Protein AF-A0A941ARY6-F1 (afdb_monomer_lite)

Organism: NCBI:txid2822140

Foldseek 3Di:
DDPDPVVVVVVVVVVVVVCVVVVVVCVVVVNDDLVVVLCVVQNPPGPVSVVVVVVVVVCVVVVVVVVVVVVD

Radius of gyration: 16.75 Å; chains: 1; bounding box: 35×22×42 Å

pLDDT: mean 83.3, std 12.22, range [42.94, 95.19]

Structure (mmCIF, N/CA/C/O backbone):
data_AF-A0A941ARY6-F1
#
_entry.id   AF-A0A941ARY6-F1
#
loop_
_atom_site.group_PDB
_atom_site.id
_atom_site.type_symbol
_atom_site.label_atom_id
_atom_site.label_alt_id
_atom_site.label_comp_id
_atom_site.label_asym_id
_atom_site.label_entity_id
_atom_site.label_seq_id
_atom_site.pdbx_PDB_ins_code
_atom_site.Cartn_x
_atom_site.Cartn_y
_atom_site.Cartn_z
_atom_site.occupancy
_atom_site.B_iso_or_equiv
_atom_site.auth_seq_id
_atom_site.auth_comp_id
_atom_site.auth_asym_id
_atom_site.auth_atom_id
_atom_site.pdbx_PDB_model_num
ATOM 1 N N . MET A 1 1 ? -14.571 -0.490 25.693 1.00 42.94 1 MET A N 1
ATOM 2 C CA . MET A 1 1 ? -15.547 -0.390 24.586 1.00 42.94 1 MET A CA 1
ATOM 3 C C . MET A 1 1 ? -15.867 -1.805 24.114 1.00 42.94 1 MET A C 1
ATOM 5 O O . MET A 1 1 ? -15.049 -2.421 23.446 1.00 42.94 1 MET A O 1
ATOM 9 N N . THR A 1 2 ? -16.980 -2.382 24.569 1.00 46.00 2 THR A N 1
ATOM 10 C CA . THR A 1 2 ? -17.368 -3.775 24.292 1.00 46.00 2 THR A CA 1
ATOM 11 C C . THR A 1 2 ? -17.965 -3.879 22.887 1.00 46.00 2 THR A C 1
ATOM 13 O O . THR A 1 2 ? -19.149 -3.631 22.672 1.00 46.00 2 THR A O 1
ATOM 16 N N . MET A 1 3 ? -17.128 -4.204 21.896 1.00 50.12 3 MET A N 1
ATOM 17 C CA . MET A 1 3 ? -17.565 -4.455 20.518 1.00 50.12 3 MET A CA 1
ATOM 18 C C . MET A 1 3 ? -18.452 -5.709 20.484 1.00 50.12 3 MET A C 1
ATOM 20 O O . MET A 1 3 ? -17.971 -6.840 20.461 1.00 50.12 3 MET A O 1
ATOM 24 N N . LYS A 1 4 ? -19.772 -5.506 20.505 1.00 53.75 4 LYS A N 1
ATOM 25 C CA . LYS A 1 4 ? -20.780 -6.546 20.269 1.00 53.75 4 LYS A CA 1
ATOM 26 C C . LYS A 1 4 ? -20.530 -7.124 18.866 1.00 53.75 4 LYS A C 1
ATOM 28 O O . LYS A 1 4 ? -20.409 -6.359 17.915 1.00 53.75 4 LYS A O 1
ATOM 33 N N . LYS A 1 5 ? -20.439 -8.452 18.744 1.00 57.16 5 LYS A N 1
ATOM 34 C CA . LYS A 1 5 ? -20.066 -9.253 17.551 1.00 57.16 5 LYS A CA 1
ATOM 35 C C . LYS A 1 5 ? -20.610 -8.760 16.187 1.00 57.16 5 LYS A C 1
ATOM 37 O O . LYS A 1 5 ? -19.950 -8.960 15.174 1.00 57.16 5 LYS A O 1
ATOM 42 N N . ASN A 1 6 ? -21.745 -8.055 16.153 1.00 58.12 6 ASN A N 1
ATOM 43 C CA . ASN A 1 6 ? -22.321 -7.448 14.943 1.00 58.12 6 ASN A CA 1
ATOM 44 C C . ASN A 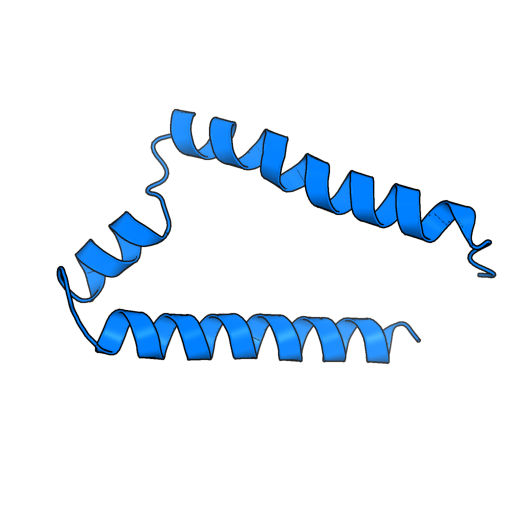1 6 ? -21.540 -6.231 14.397 1.00 58.12 6 ASN A C 1
ATOM 46 O O . ASN A 1 6 ? -21.594 -5.971 13.197 1.00 58.12 6 ASN A O 1
ATOM 50 N N . ASN A 1 7 ? -20.786 -5.502 15.226 1.00 67.88 7 ASN A N 1
ATOM 51 C CA . ASN A 1 7 ? -20.061 -4.301 14.789 1.00 67.88 7 ASN A CA 1
ATOM 52 C C . ASN A 1 7 ? -18.798 -4.616 13.982 1.00 67.88 7 ASN A C 1
ATOM 54 O O . ASN A 1 7 ? -18.402 -3.809 13.150 1.00 67.88 7 ASN A O 1
ATOM 58 N N . LEU A 1 8 ? -18.175 -5.779 14.193 1.00 74.31 8 LEU A N 1
ATOM 59 C CA . LEU A 1 8 ? -16.973 -6.183 13.453 1.00 74.31 8 LEU A CA 1
ATOM 60 C C . LEU A 1 8 ? -17.263 -6.394 11.965 1.00 74.31 8 LEU A C 1
ATOM 62 O O . LEU A 1 8 ? -16.474 -5.977 11.124 1.00 74.31 8 LEU A O 1
ATOM 66 N N . PHE A 1 9 ? -18.415 -6.987 11.644 1.00 78.94 9 PHE A N 1
ATOM 67 C CA . PHE A 1 9 ? -18.821 -7.223 10.260 1.00 78.94 9 PHE A CA 1
ATOM 68 C C . PHE A 1 9 ? -19.151 -5.911 9.539 1.00 78.94 9 PHE A C 1
ATOM 70 O O . PHE A 1 9 ? -18.718 -5.700 8.412 1.00 78.94 9 PHE A O 1
ATOM 77 N N . LEU A 1 10 ? -19.843 -4.991 10.221 1.00 79.62 10 LEU A N 1
ATOM 78 C CA . LEU A 1 10 ? -20.118 -3.642 9.713 1.00 79.62 10 LEU A CA 1
ATOM 79 C C . LEU A 1 10 ? -18.832 -2.831 9.507 1.00 79.62 10 LEU A C 1
ATOM 81 O O . LEU A 1 10 ? -18.696 -2.154 8.493 1.00 79.62 10 LEU A O 1
ATOM 85 N N . LEU A 1 11 ? -17.873 -2.929 10.432 1.00 82.00 11 LEU A N 1
ATOM 86 C CA . LEU A 1 11 ? -16.577 -2.258 10.318 1.00 82.00 11 LEU A CA 1
ATOM 87 C C . LEU A 1 11 ? -15.747 -2.825 9.159 1.00 82.00 11 LEU A C 1
ATOM 89 O O . LEU A 1 11 ? -15.108 -2.069 8.434 1.00 82.00 11 LEU A O 1
ATOM 93 N N . PHE A 1 12 ? -15.781 -4.145 8.966 1.00 81.06 12 PHE A N 1
ATOM 94 C CA . PHE A 1 12 ? -15.137 -4.800 7.832 1.00 81.06 12 PHE A CA 1
ATOM 95 C C . PHE A 1 12 ? -15.759 -4.349 6.508 1.00 81.06 12 PHE A C 1
ATOM 97 O O . PHE A 1 12 ? -15.036 -3.942 5.602 1.00 81.06 12 PHE A O 1
ATOM 104 N N . LEU A 1 13 ? -17.092 -4.333 6.420 1.00 85.31 13 LEU A N 1
ATOM 105 C CA . LEU A 1 13 ? -17.812 -3.899 5.224 1.00 85.31 13 LEU A CA 1
ATOM 106 C C . LEU A 1 13 ? -17.557 -2.418 4.906 1.00 85.31 13 LEU A C 1
ATOM 108 O O . LEU A 1 13 ? -17.340 -2.071 3.748 1.00 85.31 13 LEU A O 1
ATOM 112 N N . ALA A 1 14 ? -17.514 -1.563 5.931 1.00 82.31 14 ALA A N 1
ATOM 113 C CA . ALA A 1 14 ? -17.145 -0.156 5.795 1.00 82.31 14 ALA A CA 1
ATOM 114 C C . ALA A 1 14 ? -15.680 0.016 5.357 1.00 82.31 14 ALA A C 1
ATOM 116 O O . ALA A 1 14 ? -15.375 0.854 4.516 1.00 82.31 14 ALA A O 1
ATOM 117 N N . GLY A 1 15 ? -14.766 -0.800 5.884 1.00 84.06 15 GLY A N 1
ATOM 118 C CA . GLY A 1 15 ? -13.367 -0.806 5.456 1.00 84.06 15 GLY A CA 1
ATOM 119 C C . GLY A 1 15 ? -13.186 -1.241 4.000 1.00 84.06 15 GLY A C 1
ATOM 120 O O . GLY A 1 15 ? -12.285 -0.747 3.332 1.00 84.06 15 GLY A O 1
ATOM 121 N N . LEU A 1 16 ? -14.050 -2.130 3.501 1.00 85.06 16 LEU A N 1
ATOM 122 C CA . LEU A 1 16 ? -14.001 -2.665 2.137 1.00 85.06 16 LEU A CA 1
ATOM 123 C C . LEU A 1 16 ? -14.695 -1.745 1.118 1.00 85.06 16 LEU A C 1
ATOM 125 O O . LEU A 1 16 ? -14.270 -1.666 -0.033 1.00 85.06 16 LEU A O 1
ATOM 129 N N . SER A 1 17 ? -15.724 -1.003 1.535 1.00 86.56 17 SER A 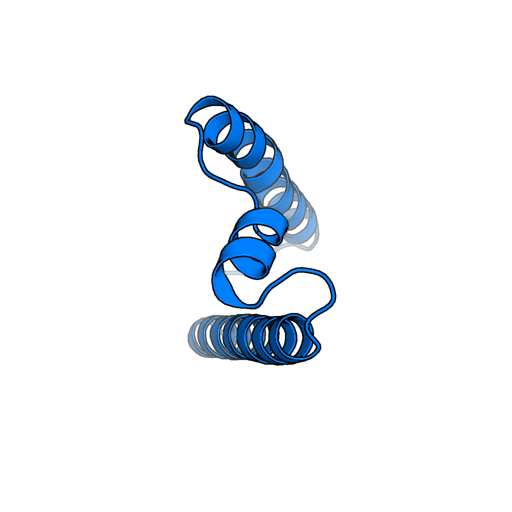N 1
ATOM 130 C CA . SER A 1 17 ? -16.440 -0.059 0.667 1.00 86.56 17 SER A CA 1
ATOM 131 C C . SER A 1 17 ? -15.637 1.206 0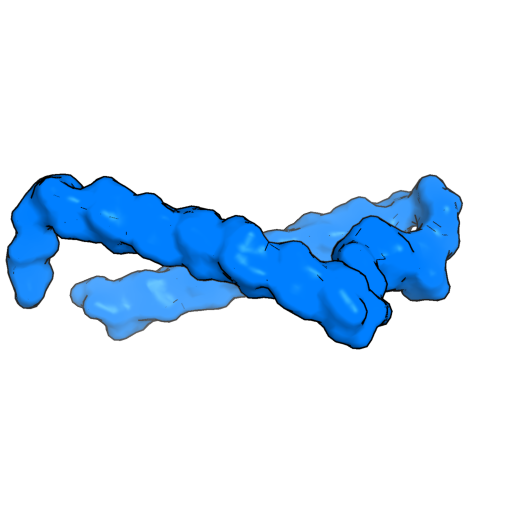.353 1.00 86.56 17 SER A C 1
ATOM 133 O O . SER A 1 17 ? -15.743 1.736 -0.753 1.00 86.56 17 SER A O 1
ATOM 135 N N . ILE A 1 18 ? -14.791 1.663 1.281 1.00 86.62 18 ILE A N 1
ATOM 136 C CA . ILE A 1 18 ? -13.910 2.827 1.099 1.00 86.62 18 ILE A CA 1
ATOM 137 C C . ILE A 1 18 ? -13.003 2.686 -0.139 1.00 86.62 18 ILE A C 1
ATOM 139 O O . ILE A 1 18 ? -13.094 3.537 -1.026 1.00 86.62 18 ILE A O 1
ATOM 143 N N . PRO A 1 19 ? -12.158 1.643 -0.273 1.00 85.12 19 PRO A N 1
ATOM 144 C CA . PRO A 1 19 ? -11.332 1.475 -1.462 1.00 85.12 19 PRO A CA 1
ATOM 145 C C . PRO A 1 19 ? -12.180 1.265 -2.719 1.00 85.12 19 PRO A C 1
ATOM 147 O O . PRO A 1 19 ? -11.782 1.741 -3.776 1.00 85.12 19 PRO A O 1
ATOM 150 N N . LEU A 1 20 ? -13.364 0.647 -2.616 1.00 85.88 20 LEU A N 1
ATOM 151 C CA . LEU A 1 20 ? -14.279 0.471 -3.750 1.00 85.88 20 LEU A CA 1
ATOM 152 C C . LEU A 1 20 ? -14.754 1.802 -4.354 1.00 85.88 20 LEU A C 1
ATOM 154 O O . LEU A 1 20 ? -14.917 1.897 -5.567 1.00 85.88 20 LEU A O 1
ATOM 158 N N . LEU A 1 21 ? -14.969 2.822 -3.520 1.00 87.75 21 LEU A N 1
ATOM 159 C CA . LEU A 1 21 ? -15.360 4.165 -3.961 1.00 87.75 21 LEU A CA 1
ATOM 160 C C . LEU A 1 21 ? -14.150 5.011 -4.373 1.00 87.75 21 LEU A C 1
ATOM 162 O O . LEU A 1 21 ? -14.221 5.782 -5.327 1.00 87.75 21 LEU A O 1
ATOM 166 N N . ILE A 1 22 ? -13.032 4.860 -3.665 1.00 87.94 22 ILE A N 1
ATOM 167 C CA . ILE A 1 22 ? -11.830 5.677 -3.851 1.00 87.94 22 ILE A CA 1
ATOM 168 C C . ILE A 1 22 ? -11.042 5.255 -5.101 1.00 87.94 22 ILE A C 1
ATOM 170 O O . ILE A 1 22 ? -10.630 6.115 -5.874 1.00 87.94 22 ILE A O 1
ATOM 174 N N . LEU A 1 23 ? -10.874 3.954 -5.360 1.00 85.19 23 LEU A N 1
ATOM 175 C CA . LEU A 1 23 ? -10.145 3.438 -6.532 1.00 85.19 23 LEU A CA 1
ATOM 176 C C . LEU A 1 23 ? -10.632 4.003 -7.881 1.00 85.19 23 LEU A C 1
ATOM 178 O O . LEU A 1 23 ? -9.793 4.484 -8.647 1.00 85.19 23 LEU A O 1
ATOM 182 N N . PRO A 1 24 ? -11.939 3.984 -8.213 1.00 86.81 24 PRO A N 1
ATOM 183 C CA . PRO A 1 24 ? -12.411 4.542 -9.477 1.00 86.81 24 PRO A CA 1
ATOM 184 C C . PRO A 1 24 ? -12.210 6.061 -9.559 1.00 86.81 24 PRO A C 1
ATOM 186 O O . PRO A 1 24 ? -11.876 6.556 -10.632 1.00 86.81 24 PRO A O 1
ATOM 189 N N . LEU A 1 25 ? -12.326 6.792 -8.443 1.00 88.12 25 LEU A N 1
ATOM 190 C CA . LEU A 1 25 ? -12.038 8.231 -8.399 1.00 88.12 25 LEU A CA 1
ATOM 191 C C . LEU A 1 25 ? -10.558 8.522 -8.679 1.00 88.12 25 LEU A C 1
ATOM 193 O O . LEU A 1 25 ? -10.252 9.411 -9.471 1.00 88.12 25 LEU A O 1
ATOM 197 N N . LEU A 1 26 ? -9.634 7.748 -8.098 1.00 87.62 26 LEU A N 1
ATOM 198 C CA . LEU A 1 26 ? -8.205 7.873 -8.410 1.00 87.62 26 LEU A CA 1
ATOM 199 C C . LEU A 1 26 ? -7.919 7.578 -9.882 1.00 87.62 26 LEU A C 1
ATOM 201 O O . LEU A 1 26 ? -7.144 8.298 -10.510 1.00 87.62 26 LEU A O 1
ATOM 205 N N . LYS A 1 27 ? -8.578 6.562 -10.448 1.00 85.62 27 LYS A N 1
ATOM 206 C CA . LYS A 1 27 ? -8.444 6.239 -11.871 1.00 85.62 27 LYS A CA 1
ATOM 207 C C . LYS A 1 27 ? -8.935 7.387 -12.761 1.00 85.62 27 LYS A C 1
ATOM 209 O O . LYS A 1 27 ? -8.293 7.689 -13.760 1.00 85.62 27 LYS A O 1
ATOM 214 N N . MET A 1 28 ? -10.035 8.049 -12.392 1.00 88.69 28 MET A N 1
ATOM 215 C CA . MET A 1 28 ? -10.540 9.235 -13.102 1.00 88.69 28 MET A CA 1
ATOM 216 C C . MET A 1 28 ? -9.593 10.436 -13.002 1.00 88.69 28 MET A C 1
ATOM 218 O O . MET A 1 28 ? -9.472 11.192 -13.959 1.00 88.69 28 MET A O 1
ATOM 222 N N . LEU A 1 29 ? -8.891 10.591 -11.877 1.00 90.94 29 LEU A N 1
ATOM 223 C CA . LEU A 1 29 ? -7.869 11.626 -11.677 1.00 90.94 29 LEU A CA 1
ATOM 224 C C . LEU A 1 29 ? -6.543 11.327 -12.400 1.00 90.94 29 LEU A C 1
ATOM 226 O O . LEU A 1 29 ? -5.588 12.085 -12.259 1.00 90.94 29 LEU A O 1
ATOM 230 N N . GLY A 1 30 ? -6.471 10.230 -13.161 1.00 86.75 30 GLY A N 1
ATOM 231 C CA . GLY A 1 30 ? -5.269 9.829 -13.888 1.00 86.75 30 GLY A CA 1
ATOM 232 C C . GLY A 1 30 ? -4.172 9.264 -12.989 1.00 86.75 30 GLY A C 1
ATOM 233 O O . GLY A 1 30 ? -3.026 9.177 -13.423 1.00 86.75 30 GLY A O 1
ATOM 234 N N . VAL A 1 31 ? -4.491 8.879 -11.747 1.00 89.19 31 VAL A N 1
ATOM 235 C CA . VAL A 1 31 ? -3.500 8.258 -10.865 1.00 89.19 31 VAL A CA 1
ATOM 236 C C . VAL A 1 31 ? -3.187 6.854 -11.397 1.00 89.19 31 VAL A C 1
ATOM 238 O O . VAL A 1 31 ? -4.108 6.035 -11.517 1.00 89.19 31 VAL A O 1
ATOM 241 N N . PRO A 1 32 ? -1.915 6.553 -11.718 1.00 87.81 32 PRO A N 1
ATOM 242 C CA . PRO A 1 32 ? -1.534 5.252 -12.243 1.00 87.81 32 PRO A CA 1
ATOM 243 C C . PRO A 1 32 ? -1.795 4.153 -11.213 1.00 87.81 32 PRO A C 1
ATOM 245 O O . PRO A 1 32 ? -1.627 4.326 -10.003 1.00 87.81 32 PRO A O 1
ATOM 248 N N . THR A 1 33 ? -2.226 2.994 -11.702 1.00 87.00 33 THR A N 1
ATOM 249 C CA . THR A 1 33 ? -2.411 1.813 -10.859 1.00 87.00 33 THR A CA 1
ATOM 250 C C . THR A 1 33 ? -1.070 1.268 -10.391 1.00 87.00 33 THR A C 1
ATOM 252 O O . THR A 1 33 ? -0.056 1.439 -11.059 1.00 87.00 33 THR A O 1
ATOM 255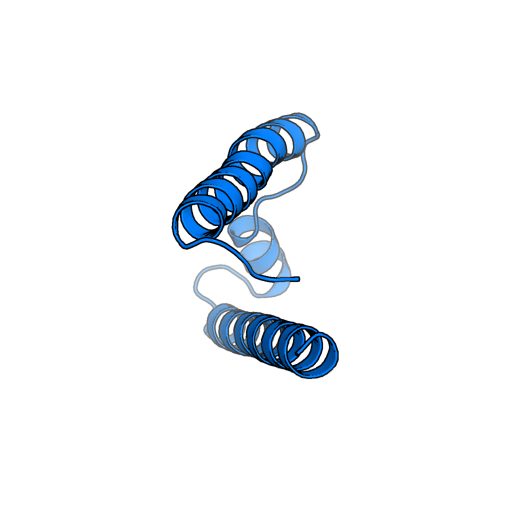 N N . TYR A 1 34 ? -1.090 0.541 -9.274 1.00 85.06 34 TYR A N 1
ATOM 256 C CA . TYR A 1 34 ? 0.102 -0.060 -8.677 1.00 85.06 34 TYR A CA 1
ATOM 257 C C . TYR A 1 34 ? 0.985 -0.823 -9.677 1.00 85.06 34 TYR A C 1
ATOM 259 O O . TYR A 1 34 ? 2.197 -0.654 -9.663 1.00 85.06 34 TYR A O 1
ATOM 267 N N . ASP A 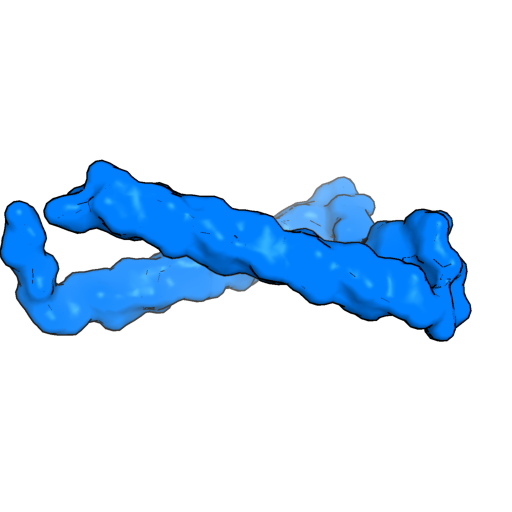1 35 ? 0.372 -1.607 -10.567 1.00 85.75 35 ASP A N 1
ATOM 268 C CA . ASP A 1 35 ? 1.072 -2.359 -11.614 1.00 85.75 35 ASP A CA 1
ATOM 269 C C . ASP A 1 35 ? 1.886 -1.439 -12.542 1.00 85.75 35 ASP A C 1
ATOM 271 O O . ASP A 1 35 ? 3.094 -1.602 -12.670 1.00 85.75 35 ASP A O 1
ATOM 275 N N . VAL A 1 36 ? 1.250 -0.385 -13.063 1.00 88.88 36 VAL A N 1
ATOM 276 C CA . VAL A 1 36 ? 1.883 0.618 -13.935 1.00 88.88 36 VAL A CA 1
ATOM 277 C C . VAL A 1 36 ? 3.072 1.275 -13.239 1.00 88.88 36 VAL A C 1
ATOM 279 O O . VAL A 1 36 ? 4.142 1.375 -13.826 1.00 88.88 36 VAL A O 1
ATOM 282 N N . VAL A 1 37 ? 2.920 1.652 -11.966 1.00 90.12 37 VAL A N 1
ATOM 283 C CA . VAL A 1 37 ? 4.013 2.256 -11.187 1.00 90.12 37 VAL A CA 1
ATOM 284 C C . VAL A 1 37 ? 5.174 1.275 -11.010 1.00 90.12 37 VAL A C 1
ATOM 286 O O . VAL A 1 37 ? 6.336 1.659 -11.122 1.00 90.12 37 VAL A O 1
ATOM 289 N N . LEU A 1 38 ? 4.892 -0.002 -10.741 1.00 89.88 38 LEU A N 1
ATOM 290 C CA . LEU A 1 38 ? 5.941 -1.013 -10.623 1.00 89.88 38 LEU A CA 1
ATOM 291 C C . LEU A 1 38 ? 6.661 -1.257 -11.948 1.00 89.88 38 LEU A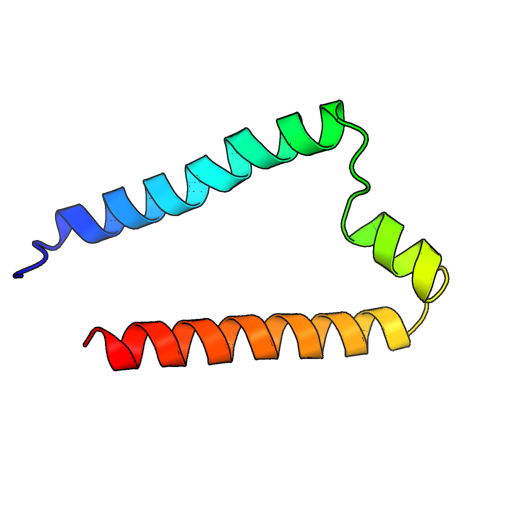 C 1
ATOM 293 O O . LEU A 1 38 ? 7.883 -1.402 -11.947 1.00 89.88 38 LEU A O 1
ATOM 297 N N . VAL A 1 39 ? 5.923 -1.301 -13.055 1.00 90.81 39 VAL A N 1
ATOM 298 C CA . VAL A 1 39 ? 6.484 -1.470 -14.397 1.00 90.81 39 VAL A CA 1
ATOM 299 C C . VAL A 1 39 ? 7.344 -0.267 -14.780 1.00 90.81 39 VAL A C 1
ATOM 301 O O . VAL A 1 39 ? 8.458 -0.461 -15.261 1.00 90.81 39 VAL A O 1
ATOM 304 N N . GLU A 1 40 ? 6.899 0.959 -14.501 1.00 90.81 40 GLU A N 1
ATOM 305 C CA . GLU A 1 40 ? 7.692 2.172 -14.746 1.00 90.81 40 GLU A CA 1
ATOM 306 C C . GLU A 1 40 ? 8.979 2.215 -13.908 1.00 90.81 40 GLU A C 1
ATOM 308 O O . GLU A 1 40 ? 10.012 2.676 -14.392 1.00 90.81 40 GLU A O 1
ATOM 313 N N . LEU A 1 41 ? 8.947 1.723 -12.665 1.00 91.12 41 LEU A N 1
ATOM 314 C CA . LEU A 1 41 ? 10.105 1.766 -11.765 1.00 91.12 41 LEU A CA 1
ATOM 315 C C . LEU A 1 41 ? 11.103 0.624 -11.981 1.00 91.12 41 LEU A C 1
ATOM 317 O O . LEU A 1 41 ? 12.310 0.830 -11.851 1.00 91.12 41 LEU A O 1
ATOM 321 N N . PHE A 1 42 ? 10.616 -0.588 -12.248 1.00 92.06 42 PHE A N 1
ATOM 322 C CA . PHE A 1 42 ? 11.441 -1.800 -12.260 1.00 92.06 42 PHE A CA 1
ATOM 323 C C . PHE A 1 42 ? 11.531 -2.477 -13.631 1.00 92.06 42 PHE A C 1
ATOM 325 O O . PHE A 1 42 ? 12.383 -3.354 -13.796 1.00 92.06 42 PHE A O 1
ATOM 332 N N . GLY A 1 43 ? 10.692 -2.085 -14.592 1.00 87.88 43 GLY A N 1
ATOM 333 C CA . GLY A 1 43 ? 10.539 -2.725 -15.898 1.00 87.88 43 GLY A CA 1
ATOM 334 C C . GLY A 1 43 ? 9.555 -3.902 -15.889 1.00 87.88 43 GLY A C 1
ATOM 335 O O . GLY A 1 43 ? 9.338 -4.559 -14.866 1.00 87.88 43 GLY A O 1
ATOM 336 N N . GLU A 1 44 ? 8.969 -4.193 -17.054 1.00 87.25 44 GLU A N 1
ATOM 337 C CA . GLU A 1 44 ? 8.075 -5.343 -17.247 1.00 87.25 44 GLU A CA 1
ATOM 338 C C . GLU A 1 44 ? 8.786 -6.670 -16.931 1.00 87.25 44 GLU A C 1
ATOM 340 O O . GLU A 1 44 ? 9.924 -6.908 -17.335 1.00 87.25 44 GLU A O 1
ATOM 345 N N . GLY A 1 45 ? 8.119 -7.559 -16.187 1.00 82.94 45 GLY A N 1
ATOM 346 C CA . GLY A 1 45 ? 8.651 -8.887 -15.846 1.00 82.94 45 GLY A CA 1
ATOM 347 C C . GLY A 1 45 ? 9.815 -8.889 -14.843 1.00 82.94 45 GLY A C 1
ATOM 348 O O . GLY A 1 45 ? 10.437 -9.931 -14.613 1.00 82.94 45 GLY A O 1
ATOM 349 N N . SER A 1 46 ? 10.120 -7.748 -14.221 1.00 87.00 46 SER A N 1
ATOM 350 C CA . SER A 1 46 ? 11.230 -7.622 -13.279 1.00 87.00 46 SER A CA 1
ATOM 351 C C . SER A 1 46 ? 10.973 -8.350 -11.957 1.00 87.00 46 SER A C 1
ATOM 353 O O . SER A 1 46 ? 10.000 -8.097 -11.245 1.00 87.00 46 SER A O 1
ATOM 355 N N . LYS A 1 47 ? 11.913 -9.215 -11.557 1.00 88.25 47 LYS A N 1
ATOM 356 C CA . LYS A 1 47 ? 11.884 -9.919 -10.258 1.00 88.25 47 LYS A CA 1
ATOM 357 C C . LYS A 1 47 ? 11.963 -8.959 -9.063 1.00 88.25 47 LYS A C 1
ATOM 359 O O . LYS A 1 47 ? 11.509 -9.299 -7.970 1.00 88.25 47 LYS A O 1
ATOM 364 N N . PHE A 1 48 ? 12.506 -7.756 -9.262 1.00 89.06 48 PHE A N 1
ATOM 365 C CA . PHE A 1 48 ? 12.601 -6.734 -8.219 1.00 89.06 48 PHE A CA 1
ATOM 366 C C . PHE A 1 48 ? 11.240 -6.139 -7.849 1.00 89.06 48 PHE A C 1
ATOM 368 O O . PHE A 1 48 ? 11.028 -5.835 -6.676 1.00 89.06 48 PHE A O 1
ATOM 375 N N . ALA A 1 49 ? 10.293 -6.068 -8.790 1.00 89.25 49 ALA A N 1
ATOM 376 C CA . ALA A 1 49 ? 8.930 -5.619 -8.509 1.00 89.25 49 ALA A CA 1
ATOM 377 C C . ALA A 1 49 ? 8.236 -6.531 -7.482 1.00 89.25 49 ALA A C 1
ATOM 379 O O . ALA A 1 49 ? 7.565 -6.056 -6.564 1.00 89.25 49 ALA A O 1
ATOM 380 N N . ILE A 1 50 ? 8.467 -7.845 -7.579 1.00 89.62 50 ILE A N 1
ATOM 381 C CA . ILE A 1 50 ? 7.924 -8.843 -6.645 1.00 89.62 50 ILE A CA 1
ATOM 382 C C . ILE A 1 50 ? 8.537 -8.664 -5.253 1.00 89.62 50 ILE A C 1
ATOM 384 O O . ILE A 1 50 ? 7.812 -8.614 -4.260 1.00 89.62 50 ILE A O 1
ATOM 388 N N . LEU A 1 51 ? 9.864 -8.533 -5.173 1.00 92.38 51 LEU A N 1
ATOM 389 C CA . LEU A 1 51 ? 10.561 -8.310 -3.902 1.00 92.38 51 LEU A CA 1
ATOM 390 C C . LEU A 1 51 ? 10.104 -7.010 -3.231 1.00 92.38 51 LEU A C 1
ATOM 392 O O . LEU A 1 51 ? 9.812 -7.006 -2.036 1.00 92.38 51 LEU A O 1
ATOM 396 N N . PHE A 1 52 ? 9.981 -5.928 -3.998 1.00 91.56 52 PHE A N 1
ATOM 397 C CA . PHE A 1 52 ? 9.482 -4.654 -3.491 1.00 91.56 52 PHE A CA 1
ATOM 398 C C . PHE A 1 52 ? 8.038 -4.768 -2.988 1.00 91.56 52 PHE A C 1
ATOM 400 O O . PHE A 1 52 ? 7.738 -4.313 -1.884 1.00 91.56 52 PHE A O 1
ATOM 407 N N . SER A 1 53 ? 7.164 -5.444 -3.742 1.00 90.81 53 SER A N 1
ATOM 408 C CA . SER A 1 53 ? 5.783 -5.720 -3.325 1.00 90.81 53 SER A CA 1
ATOM 409 C C . SER A 1 53 ? 5.736 -6.469 -1.994 1.00 90.81 53 SER A C 1
ATOM 411 O O . SER A 1 53 ? 5.005 -6.080 -1.085 1.00 90.81 53 SER A O 1
ATOM 413 N N . LEU A 1 54 ? 6.561 -7.510 -1.846 1.00 93.25 54 LEU A N 1
ATOM 414 C CA . LEU A 1 54 ? 6.636 -8.321 -0.631 1.00 93.25 54 LEU A CA 1
ATOM 415 C C . LEU A 1 54 ? 7.055 -7.487 0.589 1.00 93.25 54 LEU A C 1
ATOM 417 O O . LEU A 1 54 ? 6.458 -7.601 1.665 1.00 93.25 54 LEU A O 1
ATOM 421 N N . VAL A 1 55 ? 8.065 -6.631 0.419 1.00 94.56 55 VAL A N 1
ATOM 422 C CA . VAL A 1 55 ? 8.539 -5.721 1.470 1.00 94.56 55 VAL A CA 1
ATOM 423 C C . VAL A 1 55 ? 7.447 -4.720 1.837 1.00 94.56 55 VAL A C 1
ATOM 425 O O . VAL A 1 55 ? 7.158 -4.536 3.019 1.00 94.56 55 VAL A O 1
ATOM 428 N N . LEU A 1 56 ? 6.795 -4.119 0.843 1.00 92.19 56 LEU A N 1
ATOM 429 C CA . LEU A 1 56 ? 5.744 -3.128 1.054 1.00 92.19 56 LEU A CA 1
ATOM 430 C C . LEU A 1 56 ? 4.547 -3.725 1.809 1.00 92.19 56 LEU A C 1
ATOM 432 O O . LEU A 1 56 ? 4.105 -3.154 2.808 1.00 92.19 56 LEU A O 1
ATOM 436 N N . VAL A 1 57 ? 4.080 -4.914 1.409 1.00 92.94 57 VAL A N 1
ATOM 437 C CA . VAL A 1 57 ? 3.021 -5.640 2.130 1.00 92.94 57 VAL A CA 1
ATOM 438 C C . VAL A 1 57 ? 3.453 -5.960 3.561 1.00 92.94 57 VAL A C 1
ATOM 440 O O . VAL A 1 57 ? 2.686 -5.728 4.496 1.00 92.94 57 VAL A O 1
ATOM 443 N N . SER A 1 58 ? 4.688 -6.425 3.759 1.00 94.25 58 SER A N 1
ATOM 444 C CA . SER A 1 58 ? 5.210 -6.736 5.097 1.00 94.25 58 SER A CA 1
ATOM 445 C C . SER A 1 58 ? 5.223 -5.504 6.004 1.00 94.25 58 SER A C 1
ATOM 447 O O . SER A 1 58 ? 4.804 -5.587 7.159 1.00 94.25 58 SER A O 1
ATOM 449 N N . ILE A 1 59 ? 5.633 -4.343 5.486 1.00 95.19 59 ILE A N 1
ATOM 450 C CA . ILE A 1 59 ? 5.622 -3.077 6.233 1.00 95.19 59 ILE A CA 1
ATOM 451 C C . ILE A 1 59 ? 4.195 -2.691 6.627 1.00 95.19 59 ILE A C 1
ATOM 453 O O . ILE A 1 59 ? 3.963 -2.318 7.778 1.00 95.19 59 ILE A O 1
ATOM 457 N N . ILE A 1 60 ? 3.232 -2.808 5.708 1.00 92.00 60 ILE A N 1
ATOM 458 C CA . ILE A 1 60 ? 1.826 -2.485 5.984 1.00 92.00 60 ILE A CA 1
ATOM 459 C C . ILE A 1 60 ? 1.265 -3.411 7.065 1.00 92.00 60 ILE A C 1
ATOM 461 O O . ILE A 1 60 ? 0.665 -2.932 8.027 1.00 92.00 60 ILE A O 1
ATOM 465 N N . VAL A 1 61 ? 1.491 -4.722 6.949 1.00 92.69 61 VAL A N 1
ATOM 466 C CA . VAL A 1 61 ? 1.012 -5.710 7.926 1.00 92.69 61 VAL A CA 1
ATOM 467 C C . VAL A 1 61 ? 1.622 -5.448 9.301 1.00 92.69 61 VAL A C 1
ATOM 469 O O . VAL A 1 61 ? 0.886 -5.321 10.280 1.00 92.69 61 VAL A O 1
ATOM 472 N N . LEU A 1 62 ? 2.945 -5.292 9.389 1.00 93.88 62 LEU A N 1
ATOM 473 C CA . LEU A 1 62 ? 3.627 -5.004 10.655 1.00 93.88 62 LEU A CA 1
ATOM 474 C C . LEU A 1 62 ? 3.184 -3.659 11.250 1.00 93.88 62 LEU A C 1
ATOM 476 O O . LEU A 1 62 ? 2.990 -3.549 12.465 1.00 93.88 62 LEU A O 1
ATOM 480 N N . GLY A 1 63 ? 2.977 -2.646 10.406 1.00 91.62 63 GLY A N 1
ATOM 481 C CA . GLY A 1 63 ? 2.446 -1.345 10.801 1.00 91.62 63 GLY A CA 1
ATOM 482 C C . GLY A 1 63 ? 1.043 -1.454 11.398 1.00 91.62 63 GLY A C 1
ATOM 483 O O . GLY A 1 63 ? 0.803 -0.960 12.502 1.00 91.62 63 GLY A O 1
ATOM 484 N N . LEU A 1 64 ? 0.138 -2.167 10.724 1.00 88.06 64 LEU A N 1
ATOM 485 C CA . LEU A 1 64 ? -1.218 -2.429 11.210 1.00 88.06 64 LEU A CA 1
ATOM 486 C C . LEU A 1 64 ? -1.203 -3.222 12.520 1.00 88.06 64 LEU A C 1
ATOM 488 O O . LEU A 1 64 ? -1.879 -2.827 13.470 1.00 88.06 64 LEU A O 1
ATOM 492 N N . MET A 1 65 ? -0.386 -4.275 12.623 1.00 88.25 65 MET A N 1
ATOM 493 C CA . MET A 1 65 ? -0.223 -5.049 13.861 1.00 88.25 65 MET A CA 1
ATOM 494 C C . MET A 1 65 ? 0.227 -4.160 15.025 1.00 88.25 65 MET A C 1
ATOM 496 O O . MET A 1 65 ? -0.313 -4.264 16.128 1.00 88.25 65 MET A O 1
ATOM 500 N N . LYS A 1 66 ? 1.175 -3.246 14.786 1.00 87.62 66 LYS A N 1
ATOM 501 C CA . LYS A 1 66 ? 1.650 -2.296 15.800 1.00 87.62 66 LYS A CA 1
ATOM 502 C C . LYS A 1 66 ? 0.555 -1.314 16.222 1.00 87.62 66 LYS A C 1
ATOM 504 O O . LYS A 1 66 ? 0.424 -1.036 17.413 1.00 87.62 66 LYS A O 1
ATOM 509 N N . VAL A 1 67 ? -0.243 -0.806 15.281 1.00 86.12 67 VAL A N 1
ATOM 510 C CA . VAL A 1 67 ? -1.363 0.107 15.572 1.00 86.12 67 VAL A CA 1
ATOM 511 C C . VAL A 1 67 ? -2.460 -0.596 16.369 1.00 86.12 67 VAL A C 1
ATOM 513 O O . VAL A 1 67 ? -2.947 -0.037 17.351 1.00 86.12 67 VAL A O 1
ATOM 516 N N . VAL A 1 68 ? -2.817 -1.824 15.992 1.00 84.62 68 VAL A N 1
ATOM 517 C CA . VAL A 1 68 ? -3.820 -2.627 16.706 1.00 84.62 68 VAL A CA 1
ATOM 518 C C . VAL A 1 68 ? -3.335 -2.950 18.117 1.00 84.62 68 VAL A C 1
ATOM 520 O O . VAL A 1 68 ? -4.067 -2.702 19.070 1.00 84.62 68 VAL A O 1
ATOM 523 N N . LYS A 1 69 ? -2.083 -3.398 18.278 1.00 76.19 69 LYS A N 1
ATOM 524 C CA . LYS A 1 69 ? -1.501 -3.703 19.596 1.00 76.19 69 LYS A CA 1
ATOM 525 C C . LYS A 1 69 ? -1.365 -2.471 20.498 1.00 76.19 69 LYS A C 1
ATOM 527 O O . LYS A 1 69 ? -1.345 -2.616 21.708 1.00 76.19 69 LYS A O 1
ATOM 532 N N . ARG A 1 70 ? -1.258 -1.266 19.928 1.00 73.88 70 ARG A N 1
ATOM 533 C CA . ARG A 1 70 ? -1.228 -0.005 20.690 1.00 73.88 70 ARG A CA 1
ATOM 534 C C . ARG A 1 70 ? -2.623 0.466 21.122 1.00 73.88 70 ARG A C 1
ATOM 536 O O . ARG A 1 70 ? -2.717 1.287 22.027 1.00 73.88 70 ARG A O 1
ATOM 543 N N . LYS A 1 71 ? -3.680 0.016 20.437 1.00 56.62 71 LYS A N 1
ATOM 544 C CA . LYS A 1 71 ? -5.082 0.339 20.756 1.00 56.62 71 LYS A CA 1
ATOM 545 C C . LYS A 1 71 ? -5.777 -0.721 21.625 1.00 56.62 71 LYS A C 1
ATOM 547 O O . LYS A 1 71 ? -6.842 -0.410 22.154 1.00 56.62 71 LYS A O 1
ATOM 552 N N . ALA A 1 72 ? -5.226 -1.933 21.710 1.00 50.59 72 ALA A N 1
ATOM 553 C CA . ALA A 1 72 ? -5.641 -2.993 22.633 1.00 50.59 72 ALA A CA 1
ATOM 554 C C . ALA A 1 72 ? -5.040 -2.767 24.025 1.00 50.59 72 ALA A C 1
ATOM 556 O O . ALA A 1 72 ? -5.763 -3.046 25.005 1.00 50.59 72 ALA A O 1
#

Secondary structure (DSSP, 8-state):
----THHHHHHHHHHHHHHHHHHHHHHHTTPPPHHHHHHHHH-TT-HHHHHHHHHHHHHHHHHHHHHHHHH-

Sequence (72 aa):
MTMKKNNLFLLFLAGLSIPLLILPLLKMLGVPTYDVVLVELFGEGSKFAILFSLVLVSIIVLGLMKVVKRKA